Protein AF-A0A2E4GGL3-F1 (afdb_monomer_lite)

Structure (mmCIF, N/CA/C/O backbone):
data_AF-A0A2E4GGL3-F1
#
_entry.id   AF-A0A2E4GGL3-F1
#
loop_
_atom_site.group_PDB
_atom_site.id
_atom_site.type_symbol
_atom_site.label_atom_id
_atom_site.label_alt_id
_atom_site.label_comp_id
_atom_site.label_asym_id
_atom_site.labe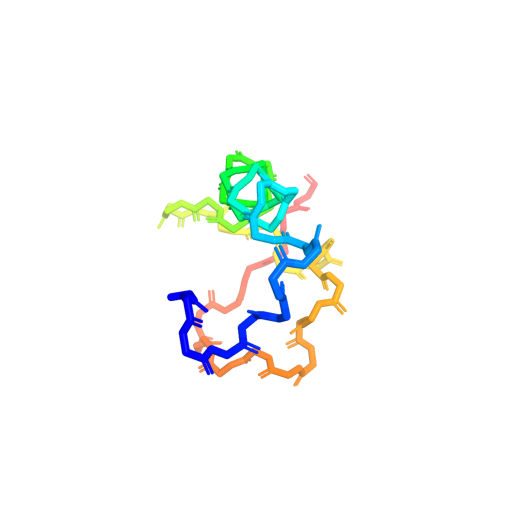l_entity_id
_atom_site.label_seq_id
_atom_site.pdbx_PDB_ins_code
_atom_site.Cartn_x
_atom_site.Cartn_y
_atom_site.Cartn_z
_atom_site.occupancy
_atom_site.B_iso_or_equiv
_atom_site.auth_seq_id
_atom_site.auth_comp_id
_atom_site.auth_asym_id
_atom_site.auth_atom_id
_atom_site.pdbx_PDB_model_num
ATOM 1 N N . LEU A 1 1 ? 10.880 -5.828 -3.837 1.00 79.25 1 LEU A N 1
ATOM 2 C CA . LEU A 1 1 ? 10.177 -5.158 -4.963 1.00 79.25 1 LEU A CA 1
ATOM 3 C C . LEU A 1 1 ? 10.667 -5.639 -6.324 1.00 79.25 1 LEU A C 1
ATOM 5 O O . LEU A 1 1 ? 9.840 -6.062 -7.116 1.00 79.25 1 LEU A O 1
ATOM 9 N N . MET A 1 2 ? 11.982 -5.676 -6.559 1.00 88.19 2 MET A N 1
ATOM 10 C CA . MET A 1 2 ? 12.587 -5.989 -7.867 1.00 88.19 2 MET A CA 1
ATOM 11 C C . MET A 1 2 ? 12.144 -7.310 -8.521 1.00 88.19 2 MET A C 1
ATOM 13 O O . MET A 1 2 ? 12.092 -7.389 -9.738 1.00 88.19 2 MET A O 1
ATOM 17 N N . ARG A 1 3 ? 11.780 -8.334 -7.734 1.00 94.44 3 ARG A N 1
ATOM 18 C CA . ARG A 1 3 ? 11.285 -9.619 -8.263 1.00 94.44 3 ARG A CA 1
ATOM 19 C C . ARG A 1 3 ? 9.817 -9.589 -8.721 1.00 94.44 3 ARG A C 1
ATOM 21 O O . ARG A 1 3 ? 9.418 -10.447 -9.492 1.00 94.44 3 ARG A O 1
ATOM 28 N N . ARG A 1 4 ? 8.996 -8.669 -8.197 1.00 93.12 4 ARG A N 1
ATOM 29 C CA . ARG A 1 4 ? 7.532 -8.647 -8.420 1.00 93.12 4 ARG A CA 1
ATOM 30 C C . ARG A 1 4 ? 7.052 -7.459 -9.248 1.00 93.12 4 ARG A C 1
ATOM 32 O O . ARG A 1 4 ? 5.969 -7.523 -9.810 1.00 93.12 4 ARG A O 1
ATOM 39 N N . VAL A 1 5 ? 7.820 -6.374 -9.278 1.00 94.25 5 VAL A N 1
ATOM 40 C CA . VAL A 1 5 ? 7.460 -5.144 -9.987 1.00 94.25 5 VAL A CA 1
ATOM 41 C C . VAL A 1 5 ? 8.174 -5.137 -11.344 1.00 94.25 5 VAL A C 1
ATOM 43 O O . VAL A 1 5 ? 9.401 -5.271 -11.351 1.00 94.25 5 VAL A O 1
ATOM 46 N N . PRO A 1 6 ? 7.454 -4.974 -12.472 1.00 96.00 6 PRO A N 1
ATOM 47 C CA . PRO A 1 6 ? 8.069 -4.809 -13.789 1.00 96.00 6 PRO A CA 1
ATOM 48 C C . PRO A 1 6 ? 9.089 -3.665 -13.804 1.00 96.00 6 PRO A C 1
ATOM 50 O O . PRO A 1 6 ? 8.912 -2.660 -13.112 1.00 96.00 6 PRO A O 1
ATOM 53 N N . LYS A 1 7 ? 10.163 -3.809 -14.594 1.00 94.62 7 LYS A N 1
ATOM 54 C CA . LYS A 1 7 ? 11.312 -2.882 -14.577 1.00 94.62 7 LYS A CA 1
ATOM 55 C C . LYS A 1 7 ? 10.908 -1.420 -14.792 1.00 94.62 7 LYS A C 1
ATOM 57 O O . LYS A 1 7 ? 11.412 -0.549 -14.087 1.00 94.62 7 LYS A O 1
ATOM 62 N N . GLU A 1 8 ? 9.971 -1.169 -15.702 1.00 95.44 8 GLU A N 1
ATOM 63 C CA . GLU A 1 8 ? 9.461 0.170 -16.031 1.00 95.44 8 GLU A CA 1
ATOM 64 C C . GLU A 1 8 ? 8.817 0.895 -14.835 1.00 95.44 8 GLU A C 1
ATOM 66 O O . GLU A 1 8 ? 8.885 2.118 -14.735 1.00 95.44 8 GLU A O 1
ATOM 71 N N . TYR A 1 9 ? 8.261 0.153 -13.873 1.00 95.81 9 TYR A N 1
ATOM 72 C C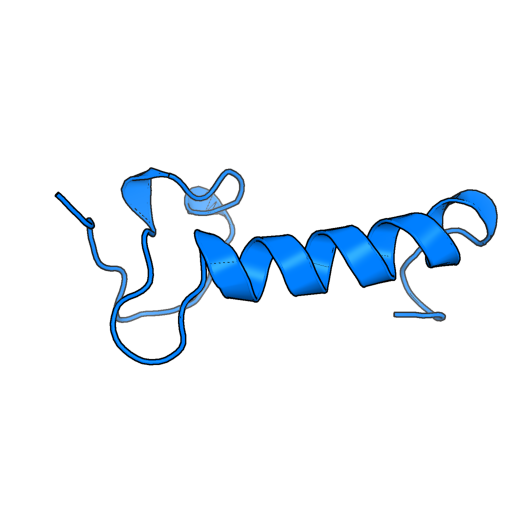A . TYR A 1 9 ? 7.573 0.729 -12.719 1.00 95.81 9 TYR A CA 1
ATOM 73 C C . TYR A 1 9 ? 8.440 0.810 -11.466 1.00 95.81 9 TYR A C 1
ATOM 75 O O . TYR A 1 9 ? 7.988 1.373 -10.475 1.00 95.81 9 TYR A O 1
ATOM 83 N N . LEU A 1 10 ? 9.675 0.292 -11.458 1.00 93.81 10 LEU A N 1
ATOM 84 C CA . LEU A 1 10 ? 10.477 0.180 -10.230 1.00 93.81 10 LEU A CA 1
ATOM 85 C C . LEU A 1 10 ? 10.681 1.520 -9.509 1.00 93.81 10 LEU A C 1
ATOM 87 O O . LEU A 1 10 ? 10.502 1.594 -8.290 1.00 93.81 10 LEU A O 1
ATOM 91 N N . LYS A 1 11 ? 11.010 2.580 -10.259 1.00 91.56 11 LYS A N 1
ATOM 92 C CA . LYS A 1 11 ? 11.225 3.925 -9.703 1.00 91.56 11 LYS A CA 1
ATOM 93 C C . LYS A 1 11 ? 9.937 4.498 -9.112 1.00 91.56 11 LYS A C 1
ATOM 95 O O . LYS A 1 11 ? 9.947 5.050 -8.015 1.00 91.56 11 LYS A O 1
ATOM 100 N N . ASN A 1 12 ? 8.823 4.333 -9.817 1.00 95.00 12 ASN A N 1
ATOM 101 C CA . ASN A 1 12 ? 7.538 4.870 -9.383 1.00 95.00 12 ASN A CA 1
ATOM 102 C C . ASN A 1 12 ? 6.963 4.067 -8.213 1.00 95.00 12 ASN A C 1
ATOM 104 O O . ASN A 1 12 ? 6.544 4.655 -7.222 1.00 95.00 12 ASN A O 1
ATOM 108 N N . ALA A 1 13 ? 7.046 2.737 -8.262 1.00 95.62 13 ALA A N 1
ATOM 109 C CA . ALA A 1 13 ? 6.583 1.844 -7.207 1.00 95.62 13 ALA A CA 1
ATOM 110 C C . ALA A 1 13 ? 7.276 2.110 -5.867 1.00 95.62 13 ALA A C 1
ATOM 112 O O . ALA A 1 13 ? 6.626 2.055 -4.824 1.00 95.62 13 ALA A O 1
ATOM 113 N N . HIS A 1 14 ? 8.572 2.437 -5.880 1.00 94.00 14 HIS A N 1
ATOM 114 C CA . HIS A 1 14 ? 9.278 2.852 -4.670 1.00 94.00 14 HIS A CA 1
ATOM 115 C C . HIS A 1 14 ? 8.624 4.086 -4.027 1.00 94.00 14 HIS A C 1
ATOM 117 O O . HIS A 1 14 ? 8.249 4.040 -2.854 1.00 94.00 14 HIS A O 1
ATOM 123 N N . HIS A 1 15 ? 8.410 5.155 -4.801 1.00 96.25 15 HIS A N 1
ATOM 124 C CA . HIS A 1 15 ? 7.757 6.366 -4.303 1.00 96.25 15 HIS A CA 1
ATOM 125 C C . HIS A 1 15 ? 6.304 6.117 -3.891 1.00 96.25 15 HIS A C 1
ATOM 127 O O . HIS A 1 15 ? 5.888 6.588 -2.836 1.00 96.25 15 HIS A O 1
ATOM 133 N N . TRP A 1 16 ? 5.538 5.346 -4.667 1.00 95.69 16 TRP A N 1
ATOM 134 C CA . TRP A 1 16 ? 4.151 5.014 -4.337 1.00 95.69 16 TRP A CA 1
ATOM 135 C C . TRP A 1 16 ? 4.043 4.318 -2.983 1.00 95.69 16 TRP A C 1
ATOM 137 O O . TRP A 1 16 ? 3.180 4.679 -2.190 1.00 95.69 16 TRP A O 1
ATOM 147 N N . LEU A 1 17 ? 4.942 3.381 -2.673 1.00 95.44 17 LEU A N 1
ATOM 148 C CA . LEU A 1 17 ? 4.941 2.695 -1.381 1.00 95.44 17 LEU A CA 1
ATOM 149 C C . LEU A 1 17 ? 5.326 3.622 -0.224 1.00 95.44 17 LEU A C 1
ATOM 151 O O . LEU A 1 17 ? 4.705 3.552 0.837 1.00 95.44 17 LEU A O 1
ATOM 155 N N . ILE A 1 18 ? 6.289 4.527 -0.431 1.00 96.56 18 ILE A N 1
ATOM 156 C CA . ILE A 1 18 ? 6.648 5.545 0.568 1.00 96.56 18 ILE A CA 1
ATOM 157 C C . ILE A 1 18 ? 5.456 6.463 0.851 1.00 96.56 18 ILE A C 1
ATOM 159 O O . ILE A 1 18 ? 5.093 6.674 2.009 1.00 96.56 18 ILE A O 1
ATOM 163 N N . LEU A 1 19 ? 4.827 6.997 -0.197 1.00 97.12 19 LEU A N 1
ATOM 164 C CA . LEU A 1 19 ? 3.681 7.897 -0.074 1.00 97.12 19 LEU A CA 1
ATOM 165 C C . LEU A 1 19 ? 2.481 7.174 0.548 1.00 97.12 19 LEU A C 1
ATOM 167 O O . LEU A 1 19 ? 1.829 7.718 1.439 1.00 97.12 19 LEU A O 1
ATOM 171 N N . HIS A 1 20 ? 2.231 5.927 0.147 1.00 96.94 20 HIS A N 1
ATOM 172 C CA . HIS A 1 20 ? 1.180 5.101 0.725 1.00 96.94 20 HIS A CA 1
ATOM 173 C C . HIS A 1 20 ? 1.390 4.899 2.229 1.00 96.94 20 HIS A C 1
ATOM 175 O O . HIS A 1 20 ? 0.462 5.126 2.999 1.00 96.94 20 HIS A O 1
ATOM 181 N N . GLY A 1 21 ? 2.601 4.549 2.674 1.00 96.50 21 GLY A N 1
ATOM 182 C CA . GLY A 1 21 ? 2.908 4.432 4.103 1.00 96.50 21 GLY A CA 1
ATOM 183 C C . GLY A 1 21 ? 2.776 5.761 4.856 1.00 96.50 21 GLY A C 1
ATOM 184 O O . GLY A 1 21 ? 2.239 5.807 5.961 1.00 96.50 21 GLY A O 1
ATOM 185 N N . ARG A 1 22 ? 3.211 6.869 4.245 1.00 97.12 22 ARG A N 1
ATOM 186 C CA . ARG A 1 22 ? 3.187 8.200 4.870 1.00 97.12 22 ARG A CA 1
ATOM 187 C C . ARG A 1 22 ? 1.772 8.739 5.077 1.00 97.12 22 ARG A C 1
ATOM 189 O O . ARG A 1 22 ? 1.493 9.350 6.110 1.00 97.12 22 ARG A O 1
ATOM 196 N N . TY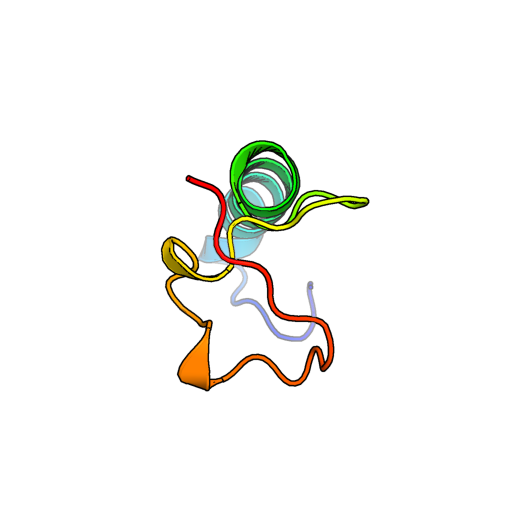R A 1 23 ? 0.889 8.538 4.103 1.00 95.81 23 TYR A N 1
ATOM 197 C CA . TYR A 1 23 ? -0.423 9.187 4.086 1.00 95.81 23 TYR A CA 1
ATOM 198 C C . TYR A 1 23 ? -1.589 8.245 4.398 1.00 95.81 23 TYR A C 1
ATOM 200 O O . TYR A 1 23 ? -2.572 8.696 4.987 1.00 95.81 23 TYR A O 1
ATOM 208 N N . ILE A 1 24 ? -1.473 6.955 4.070 1.00 96.50 24 ILE A N 1
ATOM 209 C CA . ILE A 1 24 ? -2.545 5.960 4.217 1.00 96.50 24 ILE A CA 1
ATOM 210 C C . ILE A 1 24 ? -2.177 4.913 5.273 1.00 96.50 24 ILE A C 1
ATOM 212 O O . ILE A 1 24 ? -2.769 4.896 6.348 1.00 96.50 24 ILE A O 1
ATOM 216 N N . CYS A 1 25 ? -1.184 4.061 5.017 1.00 96.75 25 CYS A N 1
ATOM 217 C CA . CYS A 1 25 ? -0.807 2.944 5.887 1.00 96.75 25 CYS A CA 1
ATOM 218 C C . CYS A 1 25 ? 0.181 3.376 6.987 1.00 96.75 25 CYS A C 1
ATOM 220 O O . CYS A 1 25 ? 1.314 2.901 7.065 1.00 96.75 25 CYS A O 1
ATOM 222 N N . LYS A 1 26 ? -0.247 4.331 7.820 1.00 95.00 26 LYS A N 1
ATOM 223 C CA . LYS A 1 26 ? 0.555 4.878 8.923 1.00 95.00 26 LYS A CA 1
ATOM 224 C C . LYS A 1 26 ? 0.792 3.821 10.006 1.00 95.00 26 LYS A C 1
ATOM 226 O O . LYS A 1 26 ? -0.105 3.047 10.322 1.00 95.00 26 LYS A O 1
ATOM 231 N N . ALA A 1 27 ? 1.966 3.855 10.641 1.00 93.75 27 ALA A N 1
ATOM 232 C CA . ALA A 1 27 ? 2.413 2.813 11.573 1.00 93.75 27 ALA A CA 1
ATOM 233 C C . ALA A 1 27 ? 1.514 2.602 12.808 1.00 93.75 27 ALA A C 1
ATOM 235 O O . ALA A 1 27 ? 1.380 1.474 13.269 1.00 93.75 27 ALA A O 1
ATOM 236 N N . ARG A 1 28 ? 0.927 3.671 13.367 1.00 91.62 28 ARG A N 1
ATOM 237 C CA . ARG A 1 28 ? 0.086 3.584 14.580 1.00 91.62 28 ARG A CA 1
ATOM 238 C C . ARG A 1 28 ? -1.407 3.517 14.259 1.00 91.62 28 ARG A C 1
ATOM 240 O O . ARG A 1 28 ? -2.113 2.687 14.813 1.00 91.62 28 ARG A O 1
ATOM 247 N N . THR A 1 29 ? -1.880 4.397 13.380 1.00 93.25 29 THR A N 1
ATOM 248 C CA . THR A 1 29 ? -3.302 4.556 13.038 1.00 93.25 29 THR A CA 1
ATOM 249 C C . THR A 1 29 ? -3.475 4.616 11.515 1.00 93.25 29 THR A C 1
ATOM 251 O O . THR A 1 29 ? -3.529 5.705 10.935 1.00 93.25 29 THR A O 1
ATOM 254 N N . PRO A 1 30 ? -3.491 3.461 10.822 1.00 95.94 30 PRO A N 1
ATOM 255 C CA . PRO A 1 30 ? -3.635 3.432 9.371 1.00 95.94 30 PRO A CA 1
ATOM 256 C C . PRO A 1 30 ? -5.026 3.912 8.928 1.00 95.94 30 PRO A C 1
ATOM 258 O O . PRO A 1 30 ? -6.052 3.582 9.515 1.00 95.94 30 PRO A O 1
ATOM 261 N N . ASN A 1 31 ? -5.100 4.667 7.839 1.00 96.19 31 ASN A N 1
ATOM 262 C CA . ASN A 1 31 ? -6.368 5.102 7.263 1.00 96.19 31 ASN A CA 1
ATOM 263 C C . ASN A 1 31 ? -6.927 4.030 6.314 1.00 96.19 31 ASN A C 1
ATOM 265 O O . ASN A 1 31 ? -6.939 4.212 5.096 1.00 96.19 31 ASN A O 1
ATOM 269 N N . CYS A 1 32 ? -7.336 2.875 6.852 1.00 96.25 32 CYS A N 1
ATOM 270 C CA . CYS A 1 32 ? -7.727 1.728 6.032 1.00 96.25 32 CYS A CA 1
ATOM 271 C C . CYS A 1 32 ? -8.953 2.014 5.163 1.00 96.25 32 CYS A C 1
ATOM 273 O O . CYS A 1 32 ? -8.990 1.513 4.050 1.00 96.25 32 CYS A O 1
ATOM 275 N N . SER A 1 33 ? -9.892 2.852 5.612 1.00 94.31 33 SER A N 1
ATOM 276 C CA . S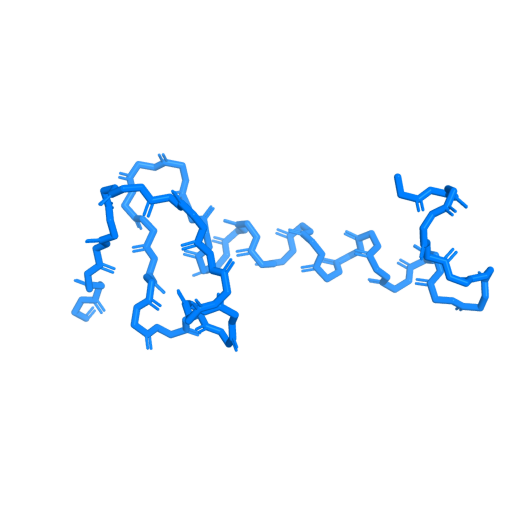ER A 1 33 ? -11.063 3.264 4.820 1.00 94.31 33 SER A CA 1
ATOM 277 C C . SER A 1 33 ? -10.713 4.033 3.544 1.00 94.31 33 SER A C 1
ATOM 279 O O . SER A 1 33 ? -11.507 4.044 2.612 1.00 94.31 33 SER A O 1
ATOM 281 N N . LYS A 1 34 ? -9.537 4.675 3.487 1.00 95.56 34 LYS A N 1
ATOM 282 C CA . LYS A 1 34 ? -9.016 5.340 2.278 1.00 95.56 34 LYS A CA 1
ATOM 283 C C . LYS A 1 34 ? -8.020 4.470 1.503 1.00 95.56 34 LYS A C 1
ATOM 285 O O . LYS A 1 34 ? -7.432 4.930 0.527 1.00 95.56 34 LYS A O 1
ATOM 290 N N . CYS A 1 35 ? -7.772 3.236 1.943 1.00 96.44 35 CYS A N 1
ATOM 291 C CA . CYS A 1 35 ? -6.823 2.341 1.297 1.00 96.44 35 CYS A CA 1
ATOM 292 C C . CYS A 1 35 ? -7.475 1.643 0.099 1.00 96.44 35 CYS A C 1
ATOM 294 O O . CYS A 1 35 ? -8.426 0.887 0.256 1.00 96.44 35 CYS A O 1
ATOM 296 N N . THR A 1 36 ? -6.911 1.840 -1.091 1.00 95.56 36 THR A N 1
ATOM 297 C CA . THR A 1 36 ? -7.413 1.253 -2.346 1.00 95.56 36 THR A CA 1
ATOM 298 C C . THR A 1 36 ? -7.292 -0.267 -2.425 1.00 95.56 36 THR A C 1
ATOM 300 O O . THR A 1 36 ? -7.913 -0.869 -3.288 1.00 95.56 36 THR A O 1
ATOM 303 N N . VAL A 1 37 ? -6.501 -0.886 -1.544 1.00 95.50 37 VAL A N 1
ATOM 304 C CA . VAL A 1 37 ? -6.292 -2.345 -1.474 1.00 95.50 37 VAL A CA 1
ATOM 305 C C . VAL A 1 37 ? -6.806 -2.933 -0.154 1.00 95.50 37 VAL A C 1
ATOM 307 O O . VAL A 1 37 ? -6.300 -3.946 0.330 1.00 95.50 37 VAL A O 1
ATOM 310 N N . GLN A 1 38 ? -7.753 -2.257 0.508 1.00 96.06 38 GLN A N 1
ATOM 311 C CA . GLN A 1 38 ? -8.272 -2.658 1.823 1.00 96.06 38 GLN A CA 1
ATOM 312 C C . GLN A 1 38 ? -8.894 -4.063 1.815 1.00 96.06 38 GLN A C 1
ATOM 314 O O . GLN A 1 38 ? -8.753 -4.805 2.793 1.00 96.06 38 GLN A O 1
ATOM 319 N N . ASP A 1 39 ? -9.594 -4.400 0.741 1.00 95.25 39 ASP A N 1
ATOM 320 C CA . ASP A 1 39 ? -10.239 -5.684 0.473 1.00 95.25 39 ASP A CA 1
ATOM 321 C C . ASP A 1 39 ? -9.217 -6.824 0.348 1.00 95.25 39 ASP A C 1
ATOM 323 O O . ASP A 1 39 ? -9.431 -7.902 0.896 1.00 95.25 39 ASP A O 1
ATOM 327 N N . LEU A 1 40 ? -8.056 -6.548 -0.253 1.00 96.44 40 LEU A N 1
ATOM 328 C CA . LEU A 1 40 ? -6.951 -7.503 -0.409 1.00 96.44 40 LEU A CA 1
ATOM 329 C C . LEU A 1 40 ? -5.986 -7.537 0.792 1.00 96.44 40 LEU A C 1
ATOM 331 O O . LEU A 1 40 ? -5.099 -8.388 0.872 1.00 96.44 40 LEU A O 1
ATOM 335 N N . CYS A 1 41 ? -6.105 -6.589 1.724 1.00 96.50 41 CYS A N 1
ATOM 336 C CA . CYS A 1 41 ? -5.174 -6.439 2.838 1.00 96.50 41 CYS A CA 1
ATOM 337 C C . CYS A 1 41 ? -5.492 -7.403 3.994 1.00 96.50 41 CYS A C 1
ATOM 339 O O . CYS A 1 41 ? -6.551 -7.316 4.620 1.00 96.50 41 CYS A O 1
ATOM 341 N N . TYR A 1 42 ? -4.528 -8.258 4.351 1.00 96.19 42 TYR A N 1
ATOM 342 C CA . TYR A 1 42 ? -4.636 -9.233 5.450 1.00 96.19 42 TYR A CA 1
ATOM 343 C C . TYR A 1 42 ? -4.357 -8.665 6.852 1.00 96.19 42 TYR A C 1
ATOM 345 O O . TYR A 1 42 ? -4.331 -9.408 7.834 1.00 96.19 42 TYR A O 1
ATOM 353 N N . TYR A 1 43 ? -4.129 -7.357 6.982 1.00 95.94 43 TYR A N 1
ATOM 354 C CA . TYR A 1 43 ? -3.923 -6.737 8.289 1.00 95.94 43 TYR A CA 1
ATOM 355 C C . TYR A 1 43 ? -5.202 -6.828 9.135 1.00 95.94 43 TYR A C 1
ATOM 357 O O . TYR A 1 43 ? -6.272 -6.431 8.678 1.00 95.94 43 TYR A O 1
ATOM 365 N N . LYS A 1 44 ? -5.099 -7.354 10.362 1.00 92.75 44 LYS A N 1
ATOM 366 C CA . LYS A 1 44 ? -6.264 -7.630 11.224 1.00 92.75 44 LYS 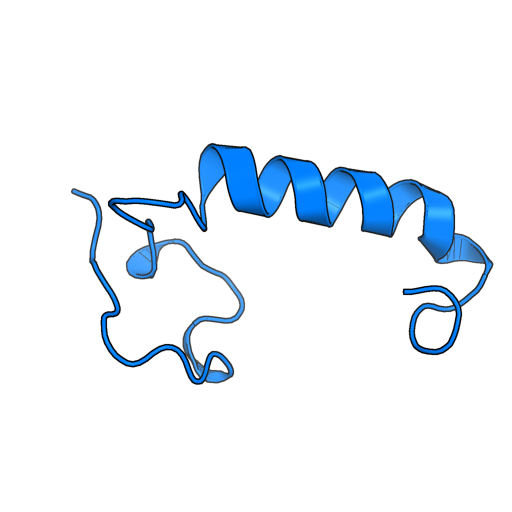A CA 1
ATOM 367 C C . LYS A 1 44 ? -6.831 -6.371 11.888 1.00 92.75 44 LYS A C 1
ATOM 369 O O . LYS A 1 44 ? -8.044 -6.220 11.971 1.00 92.75 44 LYS A O 1
ATOM 374 N N . ASN A 1 45 ? -5.971 -5.437 12.294 1.00 92.25 45 ASN A N 1
ATOM 375 C CA . ASN A 1 45 ? -6.371 -4.250 13.059 1.00 92.25 45 ASN A CA 1
ATOM 376 C C . ASN A 1 45 ? -6.709 -3.067 12.139 1.00 92.25 45 ASN A C 1
ATOM 378 O O . ASN A 1 45 ? -6.136 -1.986 12.263 1.00 92.25 45 ASN A O 1
ATOM 382 N N . LYS A 1 46 ? -7.605 -3.275 11.166 1.00 93.38 46 LYS A N 1
ATOM 383 C CA . LYS A 1 46 ? -8.011 -2.214 10.233 1.00 93.38 46 LYS A CA 1
ATOM 384 C C . LYS A 1 46 ? -8.699 -1.080 10.993 1.00 93.38 46 LYS A C 1
ATOM 386 O O . LYS A 1 46 ? -9.642 -1.315 11.741 1.00 93.38 46 LYS A O 1
ATOM 391 N N . THR A 1 47 ? -8.271 0.152 10.747 1.00 92.38 47 THR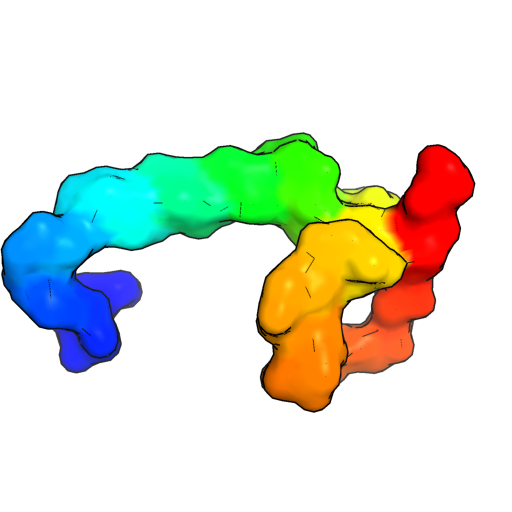 A N 1
ATOM 392 C CA . THR A 1 47 ? -8.840 1.353 11.369 1.00 92.38 47 THR A CA 1
ATOM 393 C C . THR A 1 47 ? -9.460 2.272 10.322 1.00 92.38 47 THR A C 1
ATOM 395 O O . THR A 1 47 ? -8.985 2.364 9.192 1.00 92.38 47 THR A O 1
ATOM 398 N N . LYS A 1 48 ? -10.540 2.966 10.685 1.00 78.81 48 LYS A N 1
ATOM 399 C CA . LYS A 1 48 ? -11.123 4.041 9.875 1.00 78.81 48 LYS A CA 1
ATOM 400 C C . LYS A 1 48 ? -10.591 5.351 10.449 1.00 78.81 48 LYS A C 1
ATOM 402 O O . LYS A 1 48 ? -10.935 5.684 11.579 1.00 78.81 48 LYS A O 1
ATOM 407 N N . SER A 1 49 ? -9.705 6.050 9.741 1.00 70.38 49 SER A N 1
ATOM 408 C CA . SER A 1 49 ? -9.343 7.405 10.173 1.00 70.38 49 SER A CA 1
ATOM 409 C C . SER A 1 49 ? -10.445 8.342 9.705 1.00 70.38 49 SER A C 1
ATOM 411 O O . SER A 1 49 ? -10.723 8.406 8.505 1.00 70.38 49 SER A O 1
ATOM 413 N N . ILE A 1 50 ? -11.058 8.993 10.691 1.00 61.22 50 ILE A N 1
ATOM 414 C CA . ILE A 1 50 ? -12.070 10.045 10.564 1.00 61.22 50 ILE A CA 1
ATOM 415 C C . ILE A 1 50 ? -11.529 11.162 9.665 1.00 61.22 50 ILE A C 1
ATOM 417 O O . ILE A 1 50 ? -10.335 11.515 9.826 1.00 61.22 50 ILE A O 1
#

Foldseek 3Di:
DVVPDPPVCPVVVVVVVVVCCVPAVDPPAGCLVPDPCSVVDPDDPHHHDD

pLDDT: mean 93.17, std 6.69, range [61.22, 97.12]

Radius of gyration: 12.3 Å; chains: 1; bounding box: 25×20×31 Å

Secondary structure (DSSP, 8-state):
-TTTS-GGGHHHHHHHHHHHHHHTS-SSS--GGG-TTTTT---SS-----

Sequence (50 aa):
LMRRVPKEYLKNAHHWLILHGRYICKARTPNCSKCTVQDLCYYKNKTKSI